Protein AF-A0A6B3EDR4-F1 (afdb_monomer_lite)

Radius of gyration: 18.16 Å; chains: 1; bounding box: 28×36×45 Å

Secondary structure (DSSP, 8-state):
-----TT-HHHHHHTTS---HHHHHHTS-HHHHSPPPPEEETTEEE-----SSPPPHHHHHHHHHHHHHH-S----

Sequence (76 aa):
ATRLPLGSPELRGLLREGFDTEAAAAAQHPAMALLPQEAHEAGIGTLVWRHRRPFHPGRLFEALEELCCAAVRSRG

pLDDT: mean 82.72, std 9.66, range [60.38, 97.5]

Foldseek 3Di:
DDDDDDPDPVVVVVPPPDDPPVVVVVPQDVVNVDDDDFDADPNDTDDDDDDPDDDDPVVCVVCVVVCVVVDPDDDD

Structure (mmCIF, N/CA/C/O backbone):
data_AF-A0A6B3EDR4-F1
#
_entry.id   AF-A0A6B3EDR4-F1
#
loop_
_atom_site.group_PDB
_atom_site.id
_atom_site.type_symbol
_atom_site.label_atom_id
_atom_site.label_alt_id
_atom_site.label_comp_id
_atom_site.label_asym_id
_atom_site.label_entit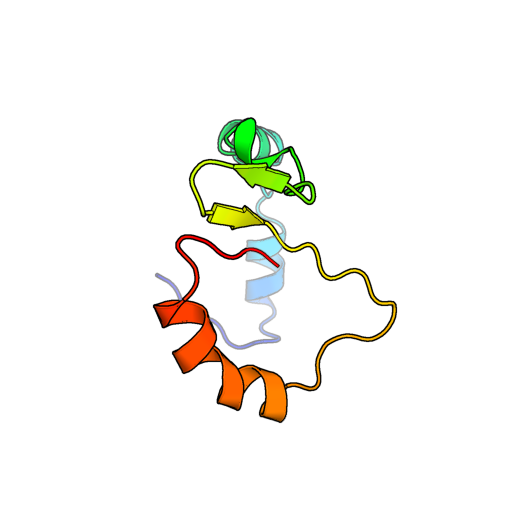y_id
_atom_site.label_seq_id
_atom_site.pdbx_PDB_ins_code
_atom_site.Cartn_x
_atom_site.Cartn_y
_atom_site.Cartn_z
_atom_site.occupancy
_atom_site.B_iso_or_equiv
_atom_site.auth_seq_id
_atom_site.auth_comp_id
_atom_site.auth_asym_id
_atom_site.auth_atom_id
_atom_site.pdbx_PDB_model_num
ATOM 1 N N . ALA A 1 1 ? 8.498 7.553 25.330 1.00 65.56 1 ALA A N 1
ATOM 2 C CA . ALA A 1 1 ? 7.243 7.978 24.677 1.00 65.56 1 ALA A CA 1
ATOM 3 C C . ALA A 1 1 ? 6.098 7.837 25.672 1.00 65.56 1 ALA A C 1
ATOM 5 O O . ALA A 1 1 ? 5.969 6.776 26.275 1.00 65.56 1 ALA A O 1
ATOM 6 N N . THR A 1 2 ? 5.318 8.893 25.888 1.00 77.25 2 THR A N 1
ATOM 7 C CA . THR A 1 2 ? 4.152 8.881 26.787 1.00 77.25 2 THR A CA 1
ATOM 8 C C . THR A 1 2 ? 3.022 8.067 26.150 1.00 77.25 2 THR A C 1
ATOM 10 O O . THR A 1 2 ? 2.739 8.241 24.968 1.00 77.25 2 THR A O 1
ATOM 13 N N . ARG A 1 3 ? 2.386 7.159 26.900 1.00 82.25 3 ARG A N 1
ATOM 14 C CA . ARG A 1 3 ? 1.237 6.362 26.428 1.00 82.25 3 ARG A CA 1
ATOM 15 C C . ARG A 1 3 ? -0.033 6.849 27.120 1.00 82.25 3 ARG A C 1
ATOM 17 O O . ARG A 1 3 ? -0.026 6.992 28.338 1.00 82.25 3 ARG A O 1
ATOM 24 N N . LEU A 1 4 ? -1.104 7.068 26.357 1.00 86.06 4 LEU A N 1
ATOM 25 C CA . LEU A 1 4 ? -2.391 7.551 26.868 1.00 86.06 4 LEU A CA 1
ATOM 26 C C . LEU A 1 4 ? -3.557 6.675 26.384 1.00 86.06 4 LEU A C 1
ATOM 28 O O . LEU A 1 4 ? -3.516 6.194 25.248 1.00 86.06 4 LEU A O 1
ATOM 32 N N . PRO A 1 5 ? -4.603 6.473 27.209 1.00 88.25 5 PRO A N 1
ATOM 33 C CA . PRO A 1 5 ? -5.834 5.813 26.783 1.00 88.25 5 PRO A CA 1
ATOM 34 C C . PRO A 1 5 ? -6.572 6.595 25.690 1.00 88.25 5 PRO A C 1
ATOM 36 O O . PRO A 1 5 ? -6.653 7.825 25.726 1.00 88.25 5 PRO A O 1
ATOM 39 N N . LEU A 1 6 ? -7.184 5.874 24.750 1.00 76.44 6 LEU A N 1
ATOM 40 C CA . LEU A 1 6 ? -8.088 6.470 23.765 1.00 76.44 6 LEU A CA 1
ATOM 41 C C . LEU A 1 6 ? -9.314 7.046 24.493 1.00 76.44 6 LEU A C 1
ATOM 43 O O . LEU A 1 6 ? -10.052 6.310 25.142 1.00 76.44 6 LEU A O 1
ATOM 47 N N . GLY A 1 7 ? -9.504 8.367 24.408 1.00 82.44 7 GLY A N 1
ATOM 48 C CA . GLY A 1 7 ? -10.594 9.094 25.076 1.00 82.44 7 GLY A CA 1
ATOM 49 C C . GLY A 1 7 ? -10.183 9.919 26.301 1.00 82.44 7 GLY A C 1
ATOM 50 O O . GLY A 1 7 ? -11.024 10.627 26.851 1.00 82.44 7 GLY A O 1
ATOM 51 N N . SER A 1 8 ? -8.909 9.876 26.704 1.00 88.00 8 SER A N 1
ATOM 52 C CA . SER A 1 8 ? -8.392 10.714 27.793 1.00 88.00 8 SER A CA 1
ATOM 53 C C . SER A 1 8 ? -8.570 12.217 27.479 1.00 88.00 8 SER A C 1
ATOM 55 O O . SER A 1 8 ? -8.349 12.643 26.340 1.00 88.00 8 SER A O 1
ATOM 57 N N . PRO A 1 9 ? -8.983 13.054 28.449 1.00 83.75 9 PRO A N 1
ATOM 58 C CA . PRO A 1 9 ? -9.074 14.501 28.251 1.00 83.75 9 PRO A CA 1
ATOM 59 C C . PRO A 1 9 ? -7.701 15.142 27.988 1.00 83.75 9 PRO A C 1
ATOM 61 O O . PRO A 1 9 ? -7.620 16.104 27.221 1.00 83.75 9 PRO A O 1
ATOM 64 N N . GLU A 1 10 ? -6.626 14.571 28.534 1.00 84.62 10 GLU A N 1
ATOM 65 C CA . GLU A 1 10 ? -5.235 14.980 28.305 1.00 84.62 10 GLU A CA 1
ATOM 66 C C . GLU A 1 10 ? -4.829 14.819 26.831 1.00 84.62 10 GLU A C 1
ATOM 68 O O . GLU A 1 10 ? -4.119 15.669 26.291 1.00 84.62 10 GLU A O 1
ATOM 73 N N . LEU A 1 11 ? -5.356 13.798 26.137 1.00 81.62 11 LEU A N 1
ATOM 74 C CA . LEU A 1 11 ? -5.147 13.612 24.696 1.00 81.62 11 LEU A CA 1
ATOM 75 C C . LEU A 1 11 ? -5.622 14.830 23.889 1.00 81.62 11 LEU A C 1
ATOM 77 O O . LEU A 1 11 ? -4.963 15.223 22.931 1.00 81.62 11 LEU A O 1
ATOM 81 N N . ARG A 1 12 ? -6.738 15.468 24.273 1.00 76.94 12 ARG A N 1
ATOM 82 C CA . ARG A 1 12 ? -7.216 16.679 23.579 1.00 76.94 12 ARG A CA 1
ATOM 83 C C . ARG A 1 12 ? -6.280 17.865 23.775 1.00 76.94 12 ARG A C 1
ATOM 85 O O . ARG A 1 12 ? -6.218 18.698 22.881 1.00 76.94 12 ARG A O 1
ATOM 92 N N . GLY A 1 13 ? -5.623 17.976 24.929 1.00 78.00 13 GLY A N 1
ATOM 93 C CA . GLY A 1 1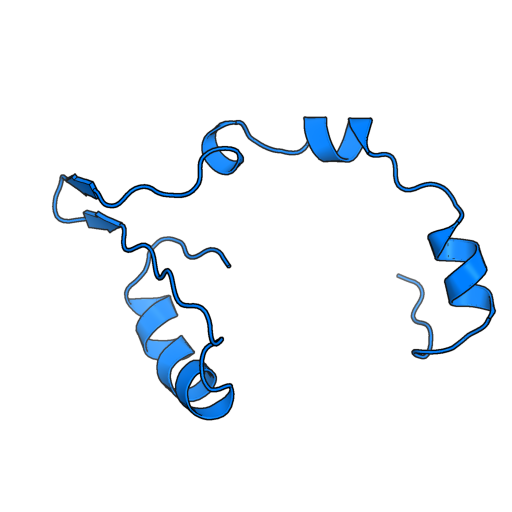3 ? -4.628 19.021 25.180 1.00 78.00 13 GLY A CA 1
ATOM 94 C C . GLY A 1 13 ? -3.413 18.838 24.277 1.00 78.00 13 GLY A C 1
ATOM 95 O O . GLY A 1 13 ? -3.045 19.755 23.553 1.00 78.00 13 GLY A O 1
ATOM 96 N N . LEU A 1 14 ? -2.892 17.611 24.217 1.00 76.25 14 LEU A N 1
ATOM 97 C CA . LEU A 1 14 ? -1.742 17.264 23.377 1.00 76.25 14 LEU A CA 1
ATOM 98 C C . LEU A 1 14 ? -2.019 17.396 21.876 1.00 76.25 14 LEU A C 1
ATOM 100 O O . LEU A 1 14 ? -1.141 17.803 21.132 1.00 76.25 14 LEU A O 1
ATOM 104 N N . LEU A 1 15 ? -3.238 17.099 21.415 1.00 72.44 15 LEU A N 1
ATOM 105 C CA . LEU A 1 15 ? -3.625 17.315 20.013 1.00 72.44 15 LEU A CA 1
ATOM 106 C C . LEU A 1 15 ? -3.803 18.801 19.651 1.00 72.44 15 LEU A C 1
ATOM 108 O O . LEU A 1 15 ? -3.915 19.128 18.471 1.00 72.44 15 LEU A O 1
ATOM 112 N N . ARG A 1 16 ? -3.900 19.692 20.648 1.00 69.50 16 ARG A N 1
ATOM 113 C CA . ARG A 1 16 ? -4.022 21.147 20.458 1.00 69.50 16 ARG A CA 1
ATOM 114 C C . ARG A 1 16 ? -2.689 21.876 20.569 1.00 69.50 16 ARG A C 1
ATOM 116 O O . ARG A 1 16 ? -2.608 22.999 20.080 1.00 69.50 16 ARG A O 1
ATOM 123 N N . GLU A 1 17 ? -1.678 21.270 21.192 1.00 69.00 17 GLU A N 1
ATOM 124 C CA . GLU A 1 17 ? -0.291 21.697 21.017 1.00 69.00 17 GLU A CA 1
ATOM 125 C C . GLU A 1 17 ? 0.035 21.501 19.535 1.00 69.00 17 GLU A C 1
ATOM 127 O O . GLU A 1 17 ? 0.080 20.380 19.036 1.00 69.00 17 GLU A O 1
ATOM 132 N N . GLY A 1 18 ? 0.056 22.619 18.808 1.00 68.50 18 GLY A N 1
ATOM 133 C CA . GLY A 1 18 ? -0.180 22.661 17.371 1.00 68.50 18 GLY A CA 1
ATOM 134 C C . GLY A 1 18 ? 0.669 21.667 16.588 1.00 68.50 18 GLY A C 1
ATOM 135 O O . GLY A 1 18 ? 1.887 21.610 16.729 1.00 68.50 18 GLY A O 1
ATOM 136 N N . PHE A 1 19 ? 0.009 20.904 15.722 1.00 75.12 19 PHE A N 1
ATOM 137 C CA . PHE A 1 19 ? 0.696 20.178 14.670 1.00 75.12 19 PHE A CA 1
ATOM 138 C C . PHE A 1 19 ? 1.316 21.196 13.709 1.00 75.12 19 PHE A C 1
ATOM 140 O O . PHE A 1 19 ? 0.594 21.976 13.084 1.00 75.12 19 PHE A O 1
ATOM 147 N N . ASP A 1 20 ? 2.643 21.198 13.611 1.00 82.31 20 ASP A N 1
ATOM 148 C CA . ASP A 1 20 ? 3.365 22.054 12.678 1.00 82.31 20 ASP A CA 1
ATOM 149 C C . ASP A 1 20 ? 3.184 21.521 11.251 1.00 82.31 20 ASP A C 1
ATOM 151 O O . ASP A 1 20 ? 3.888 20.620 10.783 1.00 82.31 20 ASP A O 1
ATOM 155 N N . THR A 1 21 ? 2.180 22.066 10.568 1.00 79.56 21 THR A N 1
ATOM 156 C CA . THR A 1 21 ? 1.844 21.694 9.194 1.00 79.56 21 THR A CA 1
ATOM 157 C C . THR A 1 21 ? 2.960 22.035 8.213 1.00 79.56 21 THR A C 1
ATOM 159 O O . THR A 1 21 ? 3.124 21.322 7.226 1.00 79.56 21 THR A O 1
ATOM 162 N N . GLU A 1 22 ? 3.729 23.093 8.482 1.00 82.88 22 GLU A N 1
ATOM 163 C CA . GLU A 1 22 ? 4.855 23.534 7.652 1.00 82.88 22 GLU A CA 1
ATOM 164 C C . GLU A 1 22 ? 6.023 22.550 7.780 1.00 82.88 22 GLU A C 1
ATOM 166 O O . GLU A 1 22 ? 6.503 22.020 6.774 1.00 82.88 22 GLU A O 1
ATOM 171 N N . ALA A 1 23 ? 6.422 22.209 9.010 1.00 84.12 23 ALA A N 1
ATOM 172 C CA . ALA A 1 23 ? 7.472 21.219 9.246 1.00 84.12 23 ALA A CA 1
ATOM 173 C C . ALA A 1 23 ? 7.095 19.836 8.692 1.00 84.12 23 ALA A C 1
ATOM 175 O O . ALA A 1 23 ? 7.934 19.159 8.093 1.00 84.12 23 ALA A O 1
ATOM 176 N N . ALA A 1 24 ? 5.833 19.421 8.839 1.00 79.75 24 ALA A N 1
ATOM 177 C CA . ALA A 1 24 ? 5.348 18.159 8.287 1.00 79.75 24 ALA A CA 1
ATOM 178 C C . ALA A 1 24 ? 5.380 18.132 6.749 1.00 79.75 24 ALA A C 1
ATOM 180 O O . ALA A 1 24 ? 5.776 17.121 6.167 1.00 79.75 24 ALA A O 1
ATOM 181 N N . ALA A 1 25 ? 5.005 19.235 6.093 1.00 77.38 25 ALA A N 1
ATOM 182 C CA . ALA A 1 25 ? 5.083 19.364 4.640 1.00 77.38 25 ALA A CA 1
ATOM 183 C C . ALA A 1 25 ? 6.540 19.355 4.144 1.00 77.38 25 ALA A C 1
ATOM 185 O O . ALA A 1 25 ? 6.850 18.685 3.160 1.00 77.38 25 ALA A O 1
ATOM 186 N N . ALA A 1 26 ? 7.454 20.028 4.850 1.00 81.19 26 ALA A N 1
ATOM 187 C CA . ALA A 1 26 ? 8.880 20.042 4.519 1.00 81.19 26 ALA A CA 1
ATOM 188 C C . ALA A 1 26 ? 9.557 18.669 4.697 1.00 81.19 26 ALA A C 1
ATOM 190 O O . ALA A 1 26 ? 10.480 18.332 3.955 1.00 81.19 26 ALA A O 1
ATOM 191 N N . ALA A 1 27 ? 9.085 17.848 5.643 1.00 76.44 27 ALA A N 1
ATOM 192 C CA . ALA A 1 27 ? 9.553 16.469 5.828 1.00 76.44 27 ALA A CA 1
ATOM 193 C C . ALA A 1 27 ? 9.078 15.507 4.719 1.00 76.44 27 ALA A C 1
ATOM 195 O O . ALA A 1 27 ? 9.502 14.349 4.666 1.00 76.44 27 ALA A O 1
ATOM 196 N N . GLN A 1 28 ? 8.194 15.958 3.829 1.00 72.81 28 GLN A N 1
ATOM 197 C CA . GLN A 1 28 ? 7.645 15.151 2.753 1.00 72.81 28 GLN A CA 1
ATOM 198 C C . GLN A 1 28 ? 8.585 15.194 1.539 1.00 72.81 28 GLN A C 1
ATOM 200 O O . GLN A 1 28 ? 8.747 16.219 0.882 1.00 72.81 28 GLN A O 1
ATOM 205 N N . HIS A 1 29 ? 9.211 14.065 1.197 1.00 68.12 29 HIS A N 1
ATOM 206 C CA . HIS A 1 29 ? 10.041 13.997 -0.007 1.00 68.12 29 HIS A CA 1
ATOM 207 C C . HIS A 1 29 ? 9.158 14.211 -1.260 1.00 68.12 29 HIS A C 1
ATOM 209 O O . HIS A 1 29 ? 8.093 13.602 -1.346 1.00 68.12 29 HIS A O 1
ATOM 215 N N . PRO A 1 30 ? 9.562 14.991 -2.282 1.00 63.22 30 PRO A N 1
ATOM 216 C CA . PRO A 1 30 ? 8.723 15.270 -3.459 1.00 63.22 30 PRO A CA 1
ATOM 217 C C . PRO A 1 30 ? 8.261 14.010 -4.209 1.00 63.22 30 PRO A C 1
ATOM 219 O O . PRO A 1 30 ? 7.132 13.930 -4.683 1.00 63.22 30 PRO A O 1
ATOM 222 N N . ALA A 1 31 ? 9.090 12.960 -4.234 1.00 62.50 31 ALA A N 1
ATOM 223 C CA . ALA A 1 31 ? 8.700 11.646 -4.767 1.00 62.50 31 ALA A CA 1
ATOM 224 C C . ALA A 1 31 ? 7.567 10.956 -3.974 1.00 62.50 31 ALA A C 1
ATOM 226 O O . ALA A 1 31 ? 6.947 10.019 -4.466 1.00 62.50 31 ALA A O 1
ATOM 227 N N . MET A 1 32 ? 7.289 11.411 -2.751 1.00 61.03 32 MET A N 1
ATOM 228 C CA . MET A 1 32 ? 6.150 11.002 -1.931 1.00 61.03 32 MET A CA 1
ATOM 229 C C . MET A 1 32 ? 4.907 11.855 -2.212 1.00 61.03 32 MET 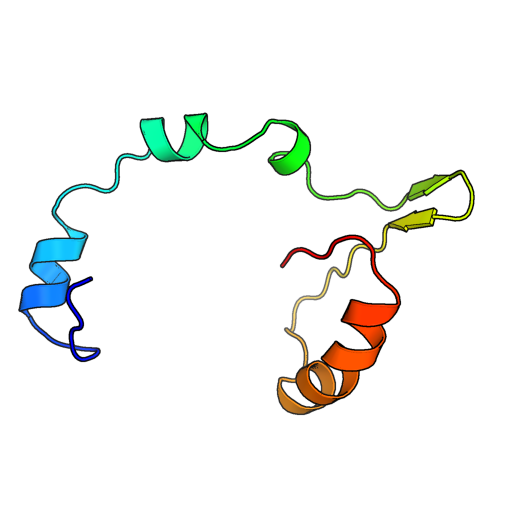A C 1
ATOM 231 O O . MET A 1 32 ? 3.809 11.377 -1.935 1.00 61.03 32 MET A O 1
ATOM 235 N N . ALA A 1 33 ? 5.051 13.067 -2.757 1.00 60.38 33 ALA A N 1
ATOM 236 C CA . ALA A 1 33 ? 3.931 13.947 -3.104 1.00 60.38 33 ALA A CA 1
ATOM 237 C C . ALA A 1 33 ? 3.173 13.464 -4.351 1.00 60.38 33 ALA A C 1
ATOM 239 O O . ALA A 1 33 ? 1.978 13.712 -4.497 1.00 60.38 33 ALA A O 1
ATOM 240 N N . LEU A 1 34 ? 3.847 12.716 -5.227 1.00 64.62 34 LEU A N 1
ATOM 241 C CA . LEU A 1 34 ? 3.200 12.044 -6.344 1.00 64.62 34 LEU A CA 1
ATOM 242 C C . LEU A 1 34 ? 2.616 10.712 -5.875 1.00 64.62 34 LEU A C 1
ATOM 244 O O . LEU A 1 34 ? 3.312 9.849 -5.330 1.00 64.62 34 LEU A O 1
ATOM 248 N N . LEU A 1 35 ? 1.314 10.532 -6.098 1.00 63.84 35 LEU A N 1
ATOM 249 C CA . LEU A 1 35 ? 0.724 9.203 -6.034 1.00 63.84 35 LEU A CA 1
ATOM 250 C C . LEU A 1 35 ? 1.432 8.333 -7.078 1.00 63.84 35 LEU A C 1
ATOM 252 O O . LEU A 1 35 ? 1.612 8.809 -8.208 1.00 63.84 35 LEU A O 1
ATOM 256 N N . PRO A 1 36 ? 1.829 7.093 -6.728 1.00 70.12 36 PRO A N 1
ATOM 257 C CA . PRO A 1 36 ? 2.374 6.169 -7.709 1.00 70.12 36 PRO A CA 1
ATOM 258 C C . PRO A 1 36 ? 1.414 6.134 -8.900 1.00 70.12 36 PRO A C 1
ATOM 260 O O . PRO A 1 36 ? 0.203 6.052 -8.697 1.00 70.12 36 PRO A O 1
ATOM 263 N N . GLN A 1 37 ? 1.933 6.316 -10.110 1.00 76.81 37 GLN A N 1
ATOM 264 C CA . GLN A 1 37 ? 1.166 6.084 -11.329 1.00 76.81 37 GLN A CA 1
ATOM 265 C C . GLN A 1 37 ? 1.386 4.639 -11.744 1.00 76.81 37 GLN A C 1
ATOM 267 O O . GLN A 1 37 ? 2.431 4.059 -11.436 1.00 76.81 37 GLN A O 1
ATOM 272 N N . GLU A 1 38 ? 0.411 4.061 -12.434 1.00 82.69 38 GLU A N 1
ATOM 273 C CA . GLU A 1 38 ? 0.635 2.768 -13.062 1.00 82.69 38 GLU A CA 1
ATOM 274 C C . GLU A 1 38 ? 1.775 2.902 -14.069 1.00 82.69 38 GLU A C 1
ATOM 276 O O . GLU A 1 38 ? 1.769 3.777 -14.935 1.00 82.69 38 GLU A O 1
ATOM 281 N N . ALA A 1 39 ? 2.795 2.074 -13.890 1.00 87.06 39 ALA A N 1
ATOM 282 C CA . ALA A 1 39 ? 4.012 2.102 -14.681 1.00 87.06 39 ALA A CA 1
ATOM 283 C C . ALA A 1 39 ? 4.644 0.715 -14.660 1.00 87.06 39 ALA A C 1
ATOM 285 O O . ALA A 1 39 ? 4.560 0.001 -13.655 1.00 87.06 39 ALA A O 1
ATOM 286 N N . HIS A 1 40 ? 5.287 0.346 -15.762 1.00 90.75 40 HIS A N 1
ATOM 287 C CA . HIS A 1 40 ? 6.038 -0.892 -15.865 1.00 90.75 40 HIS A CA 1
ATOM 288 C C . HIS A 1 40 ? 7.353 -0.636 -16.589 1.00 90.75 40 HIS A C 1
ATOM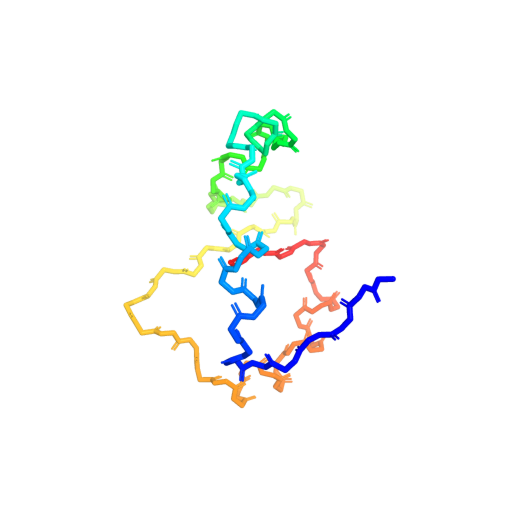 290 O O . HIS A 1 40 ? 7.353 -0.220 -17.746 1.00 90.75 40 HIS A O 1
ATOM 296 N N . GLU A 1 41 ? 8.465 -0.872 -15.903 1.00 89.69 41 GLU A N 1
ATOM 297 C CA . GLU A 1 41 ? 9.804 -0.650 -16.443 1.00 89.69 41 GLU A CA 1
ATOM 298 C C . GLU A 1 41 ? 10.806 -1.569 -15.744 1.00 89.69 41 GLU A C 1
ATOM 300 O O . GLU A 1 41 ? 10.657 -1.870 -14.560 1.00 89.69 41 GLU A O 1
ATOM 305 N N . ALA A 1 42 ? 11.816 -2.045 -16.479 1.00 91.56 42 ALA A N 1
ATOM 306 C CA . ALA A 1 42 ? 12.862 -2.930 -15.955 1.00 91.56 42 ALA A CA 1
ATOM 307 C C . ALA A 1 42 ? 12.324 -4.171 -15.199 1.00 91.56 42 ALA A C 1
ATOM 309 O O . ALA A 1 42 ? 12.938 -4.647 -14.248 1.00 91.56 42 ALA A O 1
ATOM 310 N N . GLY A 1 43 ? 11.156 -4.686 -15.605 1.00 90.56 43 GLY A N 1
ATOM 311 C CA . GLY A 1 43 ? 10.490 -5.821 -14.957 1.00 90.56 43 GLY A CA 1
ATOM 312 C C . GLY A 1 43 ? 9.760 -5.483 -13.650 1.00 90.56 43 GLY A C 1
ATOM 313 O O . GLY A 1 43 ? 9.185 -6.377 -13.034 1.00 90.56 43 GLY A O 1
ATOM 314 N N . ILE A 1 44 ? 9.729 -4.213 -13.237 1.00 89.75 44 ILE A N 1
ATOM 315 C CA . ILE A 1 44 ? 9.040 -3.741 -12.033 1.00 89.75 44 ILE A CA 1
ATOM 316 C C . ILE A 1 44 ? 7.729 -3.055 -12.419 1.00 89.75 44 ILE A C 1
ATOM 318 O O . ILE A 1 44 ? 7.706 -2.123 -13.219 1.00 89.75 44 ILE A O 1
ATOM 322 N N . GLY A 1 45 ? 6.623 -3.519 -11.834 1.00 90.69 45 GLY A N 1
ATOM 323 C CA . GLY A 1 45 ? 5.300 -2.912 -11.972 1.00 90.69 45 GLY A CA 1
ATOM 324 C C . GLY A 1 45 ? 4.922 -2.057 -10.763 1.00 90.69 45 GLY A C 1
ATOM 325 O O . GLY A 1 45 ? 5.184 -2.427 -9.621 1.00 90.69 45 GLY A O 1
ATOM 326 N N . THR A 1 46 ? 4.263 -0.929 -11.013 1.00 89.44 46 THR A N 1
ATOM 327 C CA . THR A 1 46 ? 3.541 -0.152 -9.998 1.00 89.44 46 THR A CA 1
ATOM 328 C C . THR A 1 46 ? 2.044 -0.317 -10.237 1.00 89.44 46 THR A C 1
ATOM 330 O O . THR A 1 46 ? 1.563 -0.010 -11.323 1.00 89.44 46 THR A O 1
ATOM 333 N N . LEU A 1 47 ? 1.311 -0.789 -9.225 1.00 88.25 47 LEU A N 1
ATOM 334 C CA . LEU A 1 47 ? -0.143 -0.962 -9.265 1.00 88.25 47 LEU A CA 1
ATOM 335 C C . LEU A 1 47 ? -0.822 0.067 -8.355 1.00 88.25 47 LEU A C 1
ATOM 337 O O . LEU A 1 47 ? -0.397 0.261 -7.214 1.00 88.25 47 LEU A O 1
ATOM 341 N N . VAL A 1 48 ? -1.900 0.690 -8.838 1.00 87.31 48 VAL A N 1
ATOM 342 C CA . VAL A 1 48 ? -2.672 1.678 -8.074 1.00 87.31 48 VAL A CA 1
ATOM 343 C C . VAL A 1 48 ? -4.095 1.175 -7.880 1.00 87.31 48 VAL A C 1
ATOM 345 O O . VAL A 1 48 ? -4.925 1.227 -8.782 1.00 87.31 48 VAL A O 1
ATOM 348 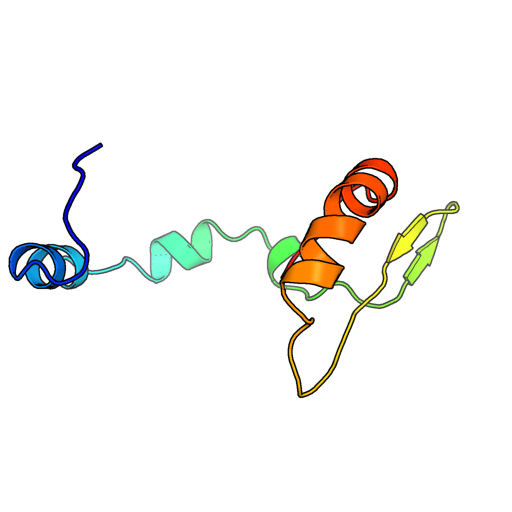N N . TRP A 1 49 ? -4.421 0.732 -6.669 1.00 85.50 49 TRP A N 1
ATOM 349 C CA . TRP A 1 49 ? -5.792 0.338 -6.359 1.00 85.50 49 TRP A CA 1
ATOM 350 C C . TRP A 1 49 ? -6.672 1.572 -6.115 1.00 85.50 49 TRP A C 1
ATOM 352 O O . TRP A 1 49 ? -6.463 2.317 -5.157 1.00 85.50 49 TRP A O 1
ATOM 362 N N . ARG A 1 50 ? -7.702 1.774 -6.947 1.00 85.50 50 ARG A N 1
ATOM 363 C CA . ARG A 1 50 ? -8.704 2.842 -6.778 1.00 85.50 50 ARG A CA 1
ATOM 364 C C . ARG A 1 50 ? -10.105 2.254 -6.693 1.00 85.50 50 ARG A C 1
ATOM 366 O O . ARG A 1 50 ? -10.686 1.865 -7.700 1.00 85.50 50 ARG A O 1
ATOM 373 N N . HIS A 1 51 ? -10.674 2.220 -5.491 1.00 87.19 51 HIS A N 1
ATOM 374 C CA . HIS A 1 51 ? -12.025 1.708 -5.284 1.00 87.19 51 HIS A CA 1
ATOM 375 C C . HIS A 1 51 ? -12.765 2.485 -4.190 1.00 87.19 51 HIS A C 1
ATOM 377 O O . HIS A 1 51 ? -12.156 2.973 -3.242 1.00 87.19 51 HIS A O 1
ATOM 383 N N . ARG A 1 52 ? -14.097 2.599 -4.307 1.00 93.44 52 ARG A N 1
ATOM 384 C CA . ARG A 1 52 ? -14.936 3.348 -3.344 1.00 93.44 52 ARG A CA 1
ATOM 385 C C . ARG A 1 52 ? -15.054 2.667 -1.984 1.00 93.44 52 ARG A C 1
ATOM 387 O O . ARG A 1 52 ? -15.273 3.339 -0.983 1.00 93.44 52 ARG A O 1
ATOM 394 N N . ARG A 1 53 ? -15.000 1.335 -1.963 1.00 91.69 53 ARG A N 1
ATOM 395 C CA . ARG A 1 53 ? -15.021 0.546 -0.726 1.00 91.69 53 ARG A CA 1
ATOM 396 C C . ARG A 1 53 ? -13.610 0.071 -0.392 1.00 91.69 53 ARG A C 1
ATOM 398 O O . ARG A 1 53 ? -12.929 -0.367 -1.325 1.00 91.69 53 ARG A O 1
ATOM 405 N N . PRO A 1 54 ? -13.205 0.136 0.888 1.00 88.62 54 PRO A N 1
ATOM 406 C CA . PRO A 1 54 ? -11.906 -0.354 1.325 1.00 88.62 54 PRO A CA 1
ATOM 407 C C . PRO A 1 54 ? -11.808 -1.872 1.154 1.00 88.62 54 PRO A C 1
ATOM 409 O O . PRO A 1 54 ? -12.814 -2.561 0.957 1.00 88.62 54 PRO A O 1
ATOM 412 N N . PHE A 1 55 ? -10.588 -2.392 1.266 1.00 90.38 55 PHE A N 1
ATOM 413 C CA . PHE A 1 55 ? -10.367 -3.828 1.357 1.00 90.38 55 PHE A CA 1
ATOM 414 C C . PHE A 1 55 ? -11.082 -4.423 2.569 1.00 90.38 55 PHE A C 1
ATOM 416 O O . PHE A 1 55 ? -11.217 -3.789 3.616 1.00 90.38 55 PHE A O 1
ATOM 423 N N . HIS A 1 56 ? -11.500 -5.680 2.436 1.00 94.44 56 HIS A N 1
ATOM 424 C CA . HIS A 1 56 ? -11.931 -6.444 3.594 1.00 94.44 56 HIS A CA 1
ATOM 425 C C . HIS A 1 56 ? -10.716 -6.690 4.507 1.00 94.44 56 HIS A C 1
ATOM 427 O O . HIS A 1 56 ? -9.727 -7.248 4.030 1.00 94.44 56 HIS A O 1
ATOM 433 N N . PRO A 1 57 ? -10.778 -6.348 5.805 1.00 93.25 57 PRO A N 1
ATOM 434 C CA . PRO A 1 57 ? -9.604 -6.355 6.677 1.00 93.25 57 PRO A CA 1
ATOM 435 C C . PRO A 1 57 ? -8.981 -7.748 6.845 1.00 93.25 57 PRO A C 1
ATOM 437 O O . PRO A 1 57 ? -7.771 -7.875 6.721 1.00 93.25 57 PRO A O 1
ATOM 440 N N . GLY A 1 58 ? -9.795 -8.797 7.041 1.00 97.25 58 GLY A N 1
ATOM 441 C CA . GLY A 1 58 ? -9.301 -10.181 7.175 1.00 97.25 58 GLY A CA 1
ATOM 442 C C . GLY A 1 58 ? -8.550 -10.670 5.932 1.00 97.25 58 GLY A C 1
ATOM 443 O O . GLY A 1 58 ? -7.369 -10.971 6.004 1.00 97.25 58 GLY A O 1
ATOM 444 N N . ARG A 1 59 ? -9.204 -10.629 4.764 1.00 96.31 59 ARG A N 1
ATOM 445 C CA . ARG A 1 59 ? -8.580 -10.963 3.473 1.00 96.31 59 ARG A CA 1
ATOM 446 C C . ARG A 1 59 ? -7.324 -10.148 3.154 1.00 96.31 59 ARG A C 1
ATOM 448 O O . ARG A 1 59 ? -6.409 -10.677 2.540 1.00 96.31 59 ARG A O 1
ATOM 455 N N . LEU A 1 60 ? -7.286 -8.861 3.517 1.00 92.69 60 LEU A N 1
ATOM 456 C CA . LEU A 1 60 ? -6.077 -8.054 3.337 1.00 92.69 60 LEU A CA 1
ATOM 457 C C . LEU A 1 60 ? -4.955 -8.560 4.242 1.00 92.69 60 LEU A C 1
ATOM 459 O O . LEU A 1 60 ? -3.840 -8.726 3.767 1.00 92.69 60 LEU A O 1
ATOM 463 N N . PHE A 1 61 ? -5.253 -8.820 5.516 1.00 94.06 61 PHE A N 1
ATOM 464 C CA . PHE A 1 61 ? -4.278 -9.335 6.471 1.00 94.06 61 PHE A CA 1
ATOM 465 C C . PHE A 1 61 ? -3.682 -10.673 6.020 1.00 94.06 61 PHE A C 1
ATOM 467 O O . PHE A 1 61 ? -2.466 -10.824 6.036 1.00 94.06 61 PHE A O 1
ATOM 474 N N . GLU A 1 62 ? -4.519 -11.594 5.542 1.00 97.50 62 GLU A N 1
ATOM 475 C CA . GLU A 1 62 ? -4.082 -12.883 4.985 1.00 97.50 62 GLU A CA 1
ATOM 476 C C . GLU A 1 62 ? -3.134 -12.716 3.785 1.00 97.50 62 GLU A C 1
ATOM 478 O O . GLU A 1 62 ? -2.200 -13.492 3.632 1.00 97.50 62 GLU A O 1
ATOM 483 N N . ALA A 1 63 ? -3.330 -11.681 2.962 1.00 93.94 63 ALA A N 1
ATOM 484 C CA . ALA A 1 63 ? -2.500 -11.417 1.786 1.00 93.94 63 ALA A CA 1
ATOM 485 C C . ALA A 1 63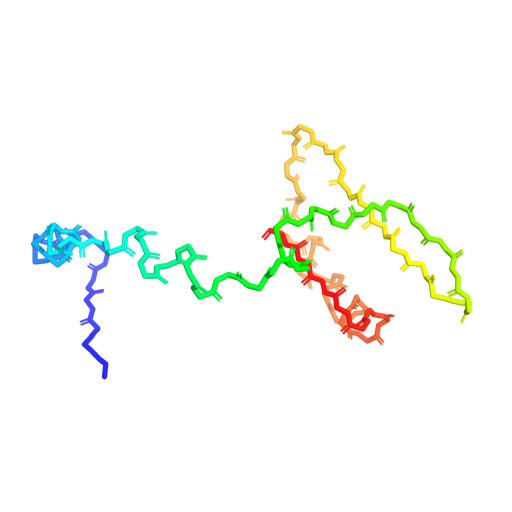 ? -1.224 -10.604 2.081 1.00 93.94 63 ALA A C 1
ATOM 487 O O . ALA A 1 63 ? -0.366 -10.481 1.206 1.00 93.94 63 ALA A O 1
ATOM 488 N N . LEU A 1 64 ? -1.082 -10.002 3.271 1.00 92.00 64 LEU A N 1
ATOM 489 C CA . LEU A 1 64 ? 0.022 -9.073 3.552 1.00 92.00 64 LEU A CA 1
ATOM 490 C C . LEU A 1 64 ? 1.396 -9.737 3.460 1.00 92.00 64 LEU A C 1
ATOM 492 O O . LEU A 1 64 ? 2.337 -9.085 3.018 1.00 92.00 64 LEU A O 1
ATOM 496 N N . GLU A 1 65 ? 1.518 -11.002 3.858 1.00 93.31 65 GLU A N 1
ATOM 497 C CA . GLU A 1 65 ? 2.796 -11.717 3.808 1.00 93.31 65 GLU A CA 1
ATOM 498 C C . GLU A 1 65 ? 3.304 -11.844 2.366 1.00 93.31 65 GLU A C 1
ATOM 500 O O . GLU A 1 65 ? 4.413 -11.407 2.055 1.00 93.31 65 GLU A O 1
ATOM 505 N N . GLU A 1 66 ? 2.452 -12.320 1.457 1.00 94.81 66 GLU A N 1
ATOM 506 C CA . GLU A 1 66 ? 2.778 -12.425 0.033 1.00 94.81 66 GLU A CA 1
ATOM 507 C C . GLU A 1 66 ? 3.094 -11.054 -0.580 1.00 94.81 66 GLU A C 1
ATOM 509 O O . GLU A 1 66 ? 4.074 -10.901 -1.315 1.00 94.81 66 GLU A O 1
ATOM 514 N N . LEU A 1 67 ? 2.300 -10.031 -0.244 1.00 90.19 67 LEU A N 1
ATOM 515 C CA . LEU A 1 67 ? 2.493 -8.674 -0.756 1.00 90.19 67 LEU A CA 1
ATOM 516 C C . LEU A 1 67 ? 3.815 -8.057 -0.285 1.00 90.19 67 LEU A C 1
ATOM 518 O O . LEU A 1 67 ? 4.500 -7.418 -1.083 1.00 90.19 67 LEU A O 1
ATOM 522 N N . CYS A 1 68 ? 4.195 -8.254 0.977 1.00 89.94 68 CYS A N 1
ATOM 523 C CA . CYS A 1 68 ? 5.462 -7.765 1.522 1.00 89.94 68 CYS A CA 1
ATOM 524 C C . CYS A 1 68 ? 6.676 -8.469 0.900 1.00 89.94 68 CYS A C 1
ATOM 526 O O . CYS A 1 68 ? 7.723 -7.843 0.749 1.00 89.94 68 CYS A O 1
ATOM 528 N N . CYS A 1 69 ? 6.546 -9.741 0.515 1.00 93.00 69 CYS A N 1
ATOM 529 C CA . CYS A 1 69 ? 7.602 -10.463 -0.196 1.00 93.00 69 CYS A CA 1
ATOM 530 C C . CYS A 1 69 ? 7.719 -10.045 -1.669 1.00 93.00 69 CYS A C 1
ATOM 532 O O . CYS A 1 69 ? 8.824 -10.012 -2.210 1.00 93.00 69 CYS A O 1
ATOM 534 N N . ALA A 1 70 ? 6.597 -9.739 -2.325 1.00 90.44 70 ALA A N 1
ATOM 535 C CA . ALA A 1 70 ? 6.562 -9.431 -3.753 1.00 90.44 70 ALA A CA 1
ATOM 536 C C . ALA A 1 70 ? 6.810 -7.947 -4.080 1.00 90.44 70 ALA A C 1
ATOM 538 O O . ALA A 1 70 ? 7.249 -7.626 -5.187 1.00 90.44 70 ALA A O 1
ATOM 539 N N . ALA A 1 71 ? 6.517 -7.029 -3.154 1.00 89.75 71 ALA A N 1
ATOM 540 C CA . ALA A 1 71 ? 6.604 -5.593 -3.395 1.00 89.75 71 ALA A CA 1
ATOM 541 C C . ALA A 1 71 ? 7.838 -4.962 -2.738 1.00 89.75 71 ALA A C 1
ATOM 543 O O . ALA A 1 71 ? 8.057 -5.071 -1.537 1.00 89.75 71 ALA A O 1
ATOM 544 N N . VAL A 1 72 ? 8.590 -4.181 -3.517 1.00 87.19 72 VAL A N 1
ATOM 545 C CA . VAL A 1 72 ? 9.721 -3.381 -3.006 1.00 87.19 72 VAL A CA 1
ATOM 546 C C . VAL A 1 72 ? 9.239 -2.238 -2.101 1.00 87.19 72 VAL A C 1
ATOM 548 O O . VAL A 1 72 ? 9.943 -1.802 -1.195 1.00 87.19 72 VAL A O 1
ATOM 551 N N . ARG A 1 73 ? 8.037 -1.714 -2.370 1.00 82.94 73 ARG A N 1
ATOM 552 C CA . ARG A 1 73 ? 7.413 -0.615 -1.624 1.00 82.94 73 ARG A CA 1
ATOM 553 C C . ARG A 1 73 ? 5.895 -0.669 -1.760 1.00 82.94 73 ARG A C 1
ATOM 555 O O . ARG A 1 73 ? 5.389 -0.950 -2.845 1.00 82.94 73 ARG A O 1
ATOM 562 N N . SER A 1 74 ? 5.178 -0.327 -0.694 1.00 81.81 74 SER A N 1
ATOM 563 C CA . SER A 1 74 ? 3.723 -0.142 -0.706 1.00 81.81 74 SER A CA 1
ATOM 564 C C . SER A 1 74 ? 3.330 1.138 0.038 1.00 81.81 74 SER A C 1
ATOM 566 O O . SER A 1 74 ? 4.092 1.669 0.848 1.00 81.81 74 SER A O 1
ATOM 568 N N . ARG A 1 75 ? 2.157 1.683 -0.301 1.00 78.06 75 ARG A N 1
ATOM 569 C CA . ARG A 1 75 ? 1.593 2.907 0.282 1.00 78.06 75 ARG A CA 1
ATOM 570 C C . ARG A 1 75 ? 0.067 2.813 0.264 1.00 78.06 75 ARG A C 1
ATOM 572 O O . ARG A 1 75 ? -0.489 2.350 -0.732 1.00 78.06 75 ARG A O 1
ATOM 579 N N . GLY A 1 76 ? -0.573 3.301 1.323 1.00 74.81 76 GLY A N 1
ATOM 580 C CA . GLY A 1 76 ? -2.022 3.437 1.477 1.00 74.81 76 GLY A CA 1
ATOM 581 C C . GLY A 1 76 ? -2.363 4.670 2.293 1.00 74.81 76 GLY A C 1
ATOM 582 O O . GLY A 1 76 ? -1.475 5.109 3.059 1.00 74.81 76 GLY A O 1
#